Protein AF-A0A183A444-F1 (afdb_monomer)

pLDDT: mean 77.77, std 17.33, range [34.72, 95.5]

Secondary structure (DSSP, 8-state):
----PPP-TTSPPPTT-PEEEEESSPSSB-TTSTTT-BSS-HHHHHHHHHHHHHTTTTEEEEEE-SS-S-EEEEEE-TT--EEEEEE-----------

Solvent-accessible surface area (backbone atoms only — not comparable to full-atom values): 6272 Å² total; per-residue (Å²): 134,87,79,89,68,90,79,61,89,89,57,92,76,60,97,85,55,75,36,78,45,78,41,60,72,47,76,54,52,37,88,92,38,66,89,79,40,52,82,47,60,68,74,58,25,54,52,48,49,51,51,46,41,75,44,42,91,39,48,71,41,35,40,18,33,82,76,81,50,84,48,71,48,78,45,62,32,98,87,68,53,75,36,76,33,43,34,44,56,73,76,78,79,74,80,78,81,125

Radius of gyration: 15.22 Å; Cα contacts (8 Å, |Δi|>4): 131; chains: 1; bounding box: 24×42×45 Å

Sequence (98 aa):
MSTFRPLILEGKHRHEEAIILVSHFPPGASENMPHRFEFLREEINDRFVRLLQRNGDVLMISLFAHEHVDTFRVLQNDQGERYAIDGIFILYFTHHST

Foldseek 3Di:
DDDDDPDDLVDDDDLPAADEAEDAADAAAAPVCRPPDGPDDPVVSVVVLLSCLVCLSRHPEYEYEDNLDFDKDWRAHPVRDIHIYGHDNDDPPPPPPD

InterPro domains:
  IPR029052 Metallo-dependent phosphatase-like [SSF56300] (15-93)

Mean predicted aligned error: 8.64 Å

Nearest PDB structures (foldseek):
  5kas-assembly1_A  TM=9.189E-01  e=1.324E-05  Mus musculus
  5ebb-assembly1_A  TM=8.894E-01  e=2.517E-04  Homo sapiens
  8w6p-assembly1_B  TM=8.006E-01  e=1.062E-03  Mus musculus
  2xmo-assembly2_B  TM=6.113E-01  e=1.456E-02  Listeria monocytogenes
  2xmo-assembly1_A  TM=6.099E-01  e=1.037E-01  Listeria monocytogenes

Organism: NCBI:txid27848

Structure (mmCIF, N/CA/C/O backbone):
data_AF-A0A183A444-F1
#
_entry.id   AF-A0A183A444-F1
#
loop_
_atom_site.group_PDB
_atom_site.id
_atom_site.type_symbol
_atom_site.label_atom_id
_atom_site.label_alt_id
_atom_site.label_comp_id
_atom_site.label_asym_id
_atom_site.label_entity_id
_atom_site.label_seq_id
_atom_site.pdbx_PDB_ins_code
_atom_site.Cartn_x
_atom_site.Cartn_y
_atom_site.Cartn_z
_atom_site.occupancy
_atom_site.B_iso_or_equiv
_atom_site.auth_seq_id
_atom_site.auth_comp_id
_atom_site.auth_asym_id
_atom_site.auth_atom_id
_atom_site.pdbx_PDB_model_num
ATOM 1 N N . MET A 1 1 ? -10.637 24.841 16.073 1.00 34.72 1 MET A N 1
ATOM 2 C CA . MET A 1 1 ? -9.726 24.415 14.987 1.00 34.72 1 MET A CA 1
ATOM 3 C C . MET A 1 1 ? -9.172 23.058 15.373 1.00 34.72 1 MET A C 1
ATOM 5 O O . MET A 1 1 ? -8.542 22.972 16.417 1.00 34.72 1 MET A O 1
ATOM 9 N N . SER A 1 2 ? -9.495 22.003 14.620 1.00 41.59 2 SER A N 1
ATOM 10 C CA . SER A 1 2 ? -8.929 20.670 14.859 1.00 41.59 2 SER A CA 1
ATOM 11 C C . SER A 1 2 ? -7.504 20.653 14.314 1.00 41.59 2 SER A C 1
ATOM 13 O O . SER A 1 2 ? -7.290 20.953 13.141 1.00 41.59 2 SER A O 1
ATOM 15 N N . THR A 1 3 ? -6.527 20.396 15.176 1.00 42.28 3 THR A N 1
ATOM 16 C CA . THR A 1 3 ? -5.118 20.323 14.794 1.00 42.28 3 THR A CA 1
ATOM 17 C C . THR A 1 3 ? -4.886 19.004 14.066 1.00 42.28 3 THR A C 1
ATOM 19 O O . THR A 1 3 ? -5.040 17.943 14.666 1.00 42.28 3 THR A O 1
ATOM 22 N N . PHE A 1 4 ? -4.502 19.052 12.788 1.00 51.34 4 PHE A N 1
ATOM 23 C CA . PHE A 1 4 ? -4.072 17.859 12.060 1.00 51.34 4 PHE A CA 1
ATOM 24 C C . PHE A 1 4 ? -2.754 17.376 12.675 1.00 51.34 4 PHE A C 1
ATOM 26 O O . PHE A 1 4 ? -1.721 18.035 12.544 1.00 51.34 4 PHE A O 1
ATOM 33 N N . ARG A 1 5 ? -2.796 16.274 13.428 1.00 57.88 5 ARG A N 1
ATOM 34 C CA . ARG A 1 5 ? -1.601 15.658 14.012 1.00 57.88 5 ARG A CA 1
ATOM 35 C C . ARG A 1 5 ? -1.185 14.507 13.100 1.00 57.88 5 ARG A C 1
ATOM 37 O O . ARG A 1 5 ? -2.009 13.622 12.880 1.00 57.88 5 ARG A O 1
ATOM 44 N N . PRO A 1 6 ? 0.051 14.493 12.574 1.00 53.25 6 PRO A N 1
ATOM 45 C CA . PRO A 1 6 ? 0.543 13.326 11.860 1.00 53.25 6 PRO A CA 1
ATOM 46 C C . PRO A 1 6 ? 0.521 12.137 12.821 1.00 53.25 6 PRO A C 1
ATOM 48 O O . PRO A 1 6 ? 1.116 12.184 13.901 1.00 53.25 6 PRO A O 1
ATOM 51 N N . LEU A 1 7 ? -0.225 11.103 12.448 1.00 60.50 7 LEU A N 1
ATOM 52 C CA . LEU A 1 7 ? -0.374 9.900 13.244 1.00 60.50 7 LEU A CA 1
ATOM 53 C C . LEU A 1 7 ? 0.697 8.893 12.831 1.00 60.50 7 LEU A C 1
ATOM 55 O O . LEU A 1 7 ? 0.833 8.561 11.655 1.00 60.50 7 LEU A O 1
ATOM 59 N N . ILE A 1 8 ? 1.480 8.432 13.804 1.00 64.81 8 ILE A N 1
ATOM 60 C CA . ILE A 1 8 ? 2.518 7.425 13.590 1.00 64.81 8 ILE A CA 1
ATOM 61 C C . ILE A 1 8 ? 1.896 6.057 13.873 1.00 64.81 8 ILE A C 1
ATOM 63 O O . ILE A 1 8 ? 1.610 5.761 15.029 1.00 64.81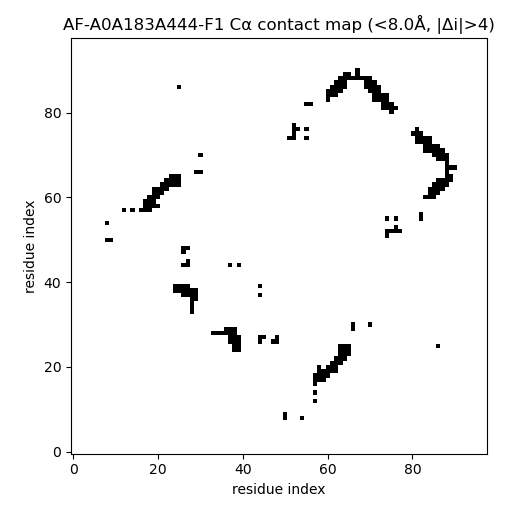 8 ILE A O 1
ATOM 67 N N . LEU A 1 9 ? 1.734 5.229 12.833 1.00 64.62 9 LEU A N 1
ATOM 68 C CA . LEU A 1 9 ? 1.175 3.862 12.909 1.00 64.62 9 LEU A CA 1
ATOM 69 C C . LEU A 1 9 ? 2.023 2.869 13.735 1.00 64.62 9 LEU A C 1
ATOM 71 O O . LEU A 1 9 ? 1.658 1.710 13.896 1.00 64.62 9 LEU A O 1
ATOM 75 N N . GLU A 1 10 ? 3.189 3.294 14.226 1.00 61.41 10 GLU A N 1
ATOM 76 C CA . GLU A 1 10 ? 4.014 2.530 15.176 1.00 61.41 10 GLU A CA 1
ATOM 77 C C . GLU A 1 10 ? 3.662 2.840 16.650 1.00 61.41 10 GLU A C 1
ATOM 79 O O . GLU A 1 10 ? 4.245 2.255 17.563 1.00 61.41 10 GLU A O 1
ATOM 84 N N . GLY A 1 11 ? 2.730 3.769 16.906 1.00 61.16 11 GLY A N 1
ATOM 85 C CA . GLY A 1 11 ? 2.265 4.146 18.243 1.00 61.16 11 GLY A CA 1
ATOM 86 C C . GLY A 1 11 ? 1.039 3.356 18.719 1.00 61.16 11 GLY A C 1
ATOM 87 O O . GLY A 1 11 ? 0.401 2.636 17.962 1.00 61.16 11 GLY A O 1
AT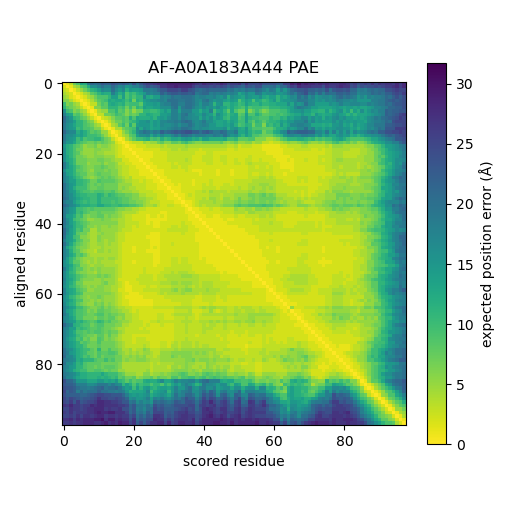OM 88 N N . LYS A 1 12 ? 0.674 3.501 20.001 1.00 56.16 12 LYS A N 1
ATOM 89 C CA . LYS A 1 12 ? -0.616 2.995 20.501 1.00 56.16 12 LYS A CA 1
ATOM 90 C C . LYS A 1 12 ? -1.737 3.939 20.073 1.00 56.16 12 LYS A C 1
ATOM 92 O O . LYS A 1 12 ? -1.729 5.103 20.475 1.00 56.16 12 LYS A O 1
ATOM 97 N N . HIS A 1 13 ? -2.708 3.417 19.336 1.00 67.12 13 HIS A N 1
ATOM 98 C CA . HIS A 1 13 ? -3.932 4.125 18.967 1.00 67.12 13 HIS A CA 1
ATOM 99 C C . HIS A 1 13 ? -5.044 3.817 19.971 1.00 67.12 13 HIS A C 1
ATOM 101 O O . HIS A 1 13 ? -5.093 2.731 20.555 1.00 67.12 13 HIS A O 1
ATOM 107 N N . ARG A 1 14 ? -5.925 4.788 20.222 1.00 62.88 14 ARG A N 1
ATOM 108 C CA . ARG A 1 14 ? -7.172 4.501 20.938 1.00 62.88 14 ARG A CA 1
ATOM 109 C C . ARG A 1 14 ? -8.118 3.823 19.952 1.00 62.88 14 ARG A C 1
ATOM 111 O O . ARG A 1 14 ? -8.231 4.281 18.825 1.00 62.88 14 ARG A O 1
ATOM 118 N N . HIS A 1 15 ? -8.841 2.799 20.402 1.00 59.22 15 HIS A N 1
ATOM 119 C CA . HIS A 1 15 ? -9.831 2.064 19.595 1.00 59.22 15 HIS A CA 1
ATOM 120 C C . HIS A 1 15 ? -10.932 2.943 18.961 1.00 59.22 15 HIS A C 1
ATOM 122 O O . HIS A 1 15 ? -11.703 2.459 18.143 1.00 59.22 15 HIS A O 1
ATOM 128 N N . GLU A 1 16 ? -11.028 4.217 19.343 1.00 65.31 16 GLU A N 1
ATOM 129 C CA . GLU A 1 16 ? -12.019 5.179 18.854 1.00 65.31 16 GLU A CA 1
ATOM 130 C C . GLU A 1 16 ? -11.502 6.044 17.685 1.00 65.31 16 GLU A C 1
ATOM 132 O O . GLU A 1 16 ? -12.252 6.854 17.142 1.00 65.31 16 GLU A O 1
ATOM 137 N N . GLU A 1 17 ? -10.229 5.917 17.296 1.00 73.62 17 GLU A N 1
ATOM 138 C CA . GLU A 1 17 ? -9.624 6.732 16.238 1.00 73.62 17 GLU A CA 1
ATOM 139 C C . GLU A 1 17 ? -9.696 6.021 14.881 1.00 73.62 17 GLU A C 1
ATOM 141 O O . GLU A 1 17 ? -8.996 5.045 14.631 1.00 73.62 17 GLU A O 1
ATOM 146 N N . ALA A 1 18 ? -10.530 6.549 13.984 1.00 79.38 18 ALA A N 1
ATOM 147 C CA . ALA A 1 18 ? -10.594 6.135 12.588 1.00 79.38 18 ALA A CA 1
ATOM 148 C C . ALA A 1 18 ? -9.528 6.884 11.768 1.00 79.38 18 ALA A C 1
ATOM 150 O O . ALA A 1 18 ? -9.513 8.118 11.733 1.00 79.38 18 ALA A O 1
ATOM 151 N N . ILE A 1 19 ? -8.632 6.149 11.107 1.00 85.31 19 ILE A N 1
ATOM 152 C CA . ILE A 1 19 ? -7.488 6.719 10.384 1.00 85.31 19 ILE A CA 1
ATOM 153 C C . ILE A 1 19 ? -7.780 6.783 8.883 1.00 85.31 19 ILE A C 1
ATOM 155 O O . ILE A 1 19 ? -8.177 5.791 8.272 1.00 85.31 19 ILE A O 1
ATOM 159 N N . ILE A 1 20 ? -7.517 7.947 8.282 1.00 85.81 20 ILE A N 1
ATOM 160 C CA . ILE A 1 20 ? -7.422 8.121 6.828 1.00 85.81 20 ILE A CA 1
ATOM 161 C C . ILE A 1 20 ? -5.942 8.175 6.463 1.00 85.81 20 ILE A C 1
ATOM 163 O O . ILE A 1 20 ? -5.234 9.096 6.878 1.00 85.81 20 ILE A O 1
ATOM 167 N N . LEU A 1 21 ? -5.478 7.213 5.672 1.00 86.62 21 LEU A N 1
ATOM 168 C CA . LEU A 1 21 ? -4.121 7.206 5.138 1.00 86.62 21 LEU A CA 1
ATOM 169 C C . LEU A 1 21 ? -4.123 7.740 3.705 1.00 86.62 21 LEU A C 1
ATOM 171 O O . LEU A 1 21 ? -4.892 7.274 2.875 1.00 86.62 21 LEU A O 1
ATOM 175 N N . VAL A 1 22 ? -3.237 8.688 3.396 1.00 87.38 22 VAL A N 1
ATOM 176 C CA . VAL A 1 22 ? -3.069 9.223 2.037 1.00 87.38 22 VAL A CA 1
ATOM 177 C C . VAL A 1 22 ? -1.594 9.177 1.658 1.00 87.38 22 VAL A C 1
ATOM 179 O O . VAL A 1 22 ? -0.747 9.676 2.399 1.00 87.38 22 VAL A O 1
ATOM 182 N N . SER A 1 23 ? -1.280 8.595 0.502 1.00 87.19 23 SER A N 1
ATOM 183 C CA . SER A 1 23 ? 0.071 8.568 -0.069 1.00 87.19 23 SER A CA 1
ATOM 184 C C . SER A 1 23 ? 0.000 8.675 -1.588 1.00 87.19 23 SER A C 1
ATOM 186 O O . SER A 1 23 ? -0.931 8.179 -2.212 1.00 87.19 23 SER A O 1
ATOM 188 N N . HIS A 1 24 ? 0.998 9.304 -2.212 1.00 89.00 24 HIS A N 1
ATOM 189 C CA . HIS A 1 24 ? 1.064 9.333 -3.672 1.00 89.00 24 HIS A CA 1
ATOM 190 C C . HIS A 1 24 ? 1.361 7.941 -4.245 1.00 89.00 24 HIS A C 1
ATOM 192 O O . HIS A 1 24 ? 0.658 7.495 -5.144 1.00 89.00 24 HIS A O 1
ATOM 198 N N . PHE A 1 25 ? 2.363 7.247 -3.700 1.00 89.69 25 PHE A N 1
ATOM 199 C CA . PHE A 1 25 ? 2.775 5.924 -4.171 1.00 89.69 25 PHE A CA 1
ATOM 200 C C . PHE A 1 25 ? 2.041 4.808 -3.409 1.00 89.69 25 PHE A C 1
ATOM 202 O O . PHE A 1 25 ? 2.049 4.839 -2.168 1.00 89.69 25 PHE A O 1
ATOM 209 N N . PRO A 1 26 ? 1.437 3.831 -4.114 1.00 90.44 26 PRO A N 1
ATOM 210 C CA . PRO A 1 26 ? 0.836 2.658 -3.493 1.00 90.44 26 PRO A CA 1
ATOM 211 C C . PRO A 1 26 ? 1.903 1.636 -3.069 1.00 90.44 26 PRO A C 1
ATOM 213 O O . PRO A 1 26 ? 2.916 1.488 -3.759 1.00 90.44 26 PRO A O 1
ATOM 216 N N . PRO A 1 27 ? 1.682 0.901 -1.964 1.00 91.88 27 PRO A N 1
ATOM 217 C CA . PRO A 1 27 ? 2.463 -0.285 -1.631 1.00 91.88 27 PRO A CA 1
ATOM 218 C C . PRO A 1 27 ? 1.992 -1.503 -2.434 1.00 91.88 27 PRO A C 1
ATOM 220 O O . PRO A 1 27 ? 0.811 -1.633 -2.747 1.00 91.88 27 PRO A O 1
ATOM 223 N N . GLY A 1 28 ? 2.897 -2.442 -2.684 1.00 90.62 28 GLY A N 1
ATOM 224 C CA . GLY A 1 28 ? 2.717 -3.655 -3.474 1.00 90.62 28 GLY A CA 1
ATOM 225 C C . GLY A 1 28 ? 3.066 -3.461 -4.951 1.00 90.62 28 GLY A C 1
ATOM 226 O O . GLY A 1 28 ? 3.547 -2.409 -5.378 1.00 90.62 28 GLY A O 1
ATOM 227 N N . ALA A 1 29 ? 2.779 -4.487 -5.747 1.00 90.44 29 ALA A N 1
ATOM 228 C CA . ALA A 1 29 ? 3.020 -4.462 -7.185 1.00 90.44 29 ALA A CA 1
ATOM 229 C C . ALA A 1 29 ? 2.019 -3.566 -7.926 1.00 90.44 29 ALA A C 1
ATOM 231 O O . ALA A 1 29 ? 0.900 -3.389 -7.454 1.00 90.44 29 ALA A O 1
ATOM 232 N N . SER A 1 30 ? 2.402 -3.001 -9.071 1.00 89.50 30 SER A N 1
ATOM 233 C CA . SER A 1 30 ? 1.483 -2.244 -9.935 1.00 89.50 30 SER A CA 1
ATOM 234 C C . SER A 1 30 ? 0.434 -3.159 -10.563 1.00 89.50 30 SER A C 1
ATOM 236 O O . SER A 1 30 ? 0.776 -4.243 -11.031 1.00 89.50 30 SER A O 1
ATOM 238 N N . GLU A 1 31 ? -0.809 -2.687 -10.675 1.00 87.44 31 GLU A N 1
ATOM 239 C CA . GLU A 1 31 ? -1.899 -3.401 -11.362 1.00 87.44 31 GLU A CA 1
ATOM 240 C C . GLU A 1 31 ? -1.561 -3.676 -12.835 1.00 87.44 31 GLU A C 1
ATOM 242 O O . GLU A 1 31 ? -1.891 -4.720 -13.392 1.00 87.44 31 GLU A O 1
ATOM 247 N N . ASN A 1 32 ? -0.813 -2.769 -13.468 1.00 87.81 32 ASN A N 1
ATOM 248 C CA . ASN A 1 32 ? -0.384 -2.923 -14.856 1.00 87.81 32 ASN A CA 1
ATOM 249 C C . ASN A 1 32 ? 0.713 -3.993 -15.028 1.00 87.81 32 ASN A C 1
ATOM 251 O O . ASN A 1 32 ? 0.920 -4.497 -16.134 1.00 87.81 32 ASN A O 1
ATOM 255 N N . MET A 1 33 ? 1.459 -4.318 -13.961 1.00 90.62 33 MET A N 1
ATOM 256 C CA . MET A 1 33 ? 2.589 -5.260 -13.977 1.00 90.62 33 MET A CA 1
ATOM 257 C C . MET A 1 33 ? 2.738 -6.021 -12.637 1.00 90.62 33 MET A C 1
ATOM 259 O O . MET A 1 33 ? 3.798 -5.953 -12.000 1.00 90.62 33 MET A O 1
ATOM 263 N N . PRO A 1 34 ? 1.735 -6.821 -12.227 1.00 86.00 34 PRO A N 1
ATOM 264 C CA . PRO A 1 34 ? 1.590 -7.321 -10.851 1.00 86.00 34 PRO A CA 1
ATOM 2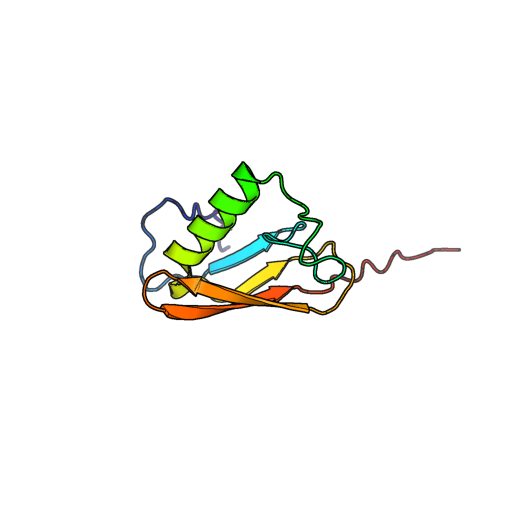65 C C . PRO A 1 34 ? 2.668 -8.321 -10.408 1.00 86.00 34 PRO A C 1
ATOM 267 O O . PRO A 1 34 ? 2.786 -8.635 -9.229 1.00 86.00 34 PRO A O 1
ATOM 270 N N . HIS A 1 35 ? 3.468 -8.838 -11.342 1.00 89.75 35 HIS A N 1
ATOM 271 C CA . HIS A 1 35 ? 4.518 -9.828 -11.069 1.00 89.75 35 HIS A CA 1
ATOM 272 C C . HIS A 1 35 ? 5.930 -9.320 -11.363 1.00 89.75 35 HIS A C 1
ATOM 274 O O . HIS A 1 35 ? 6.876 -10.105 -11.351 1.00 89.75 35 HIS A O 1
ATOM 280 N N . ARG A 1 36 ? 6.078 -8.046 -11.741 1.00 89.12 36 ARG A N 1
ATOM 281 C CA . ARG A 1 36 ? 7.353 -7.525 -12.258 1.00 89.12 36 ARG A CA 1
ATOM 282 C C . ARG A 1 36 ? 7.757 -6.179 -11.691 1.00 89.12 36 ARG A C 1
ATOM 284 O O . ARG A 1 36 ? 8.929 -5.836 -11.805 1.00 89.12 36 AR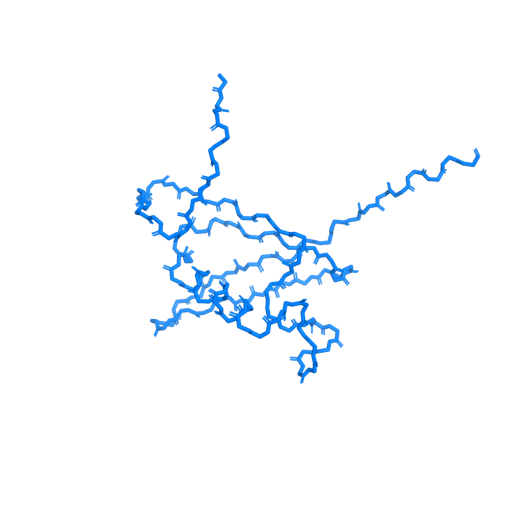G A O 1
ATOM 291 N N . PHE A 1 37 ? 6.813 -5.407 -11.163 1.00 89.94 37 PHE A N 1
ATOM 292 C CA . PHE A 1 37 ? 7.090 -4.025 -10.819 1.00 89.94 37 PHE A CA 1
ATOM 293 C C . PHE A 1 37 ? 6.374 -3.586 -9.550 1.00 89.94 37 PHE A C 1
ATOM 295 O O . PHE A 1 37 ? 5.155 -3.703 -9.444 1.00 89.94 37 PHE A O 1
ATOM 302 N N . GLU A 1 38 ? 7.150 -3.012 -8.639 1.00 92.94 38 GLU A N 1
ATOM 303 C CA . GLU A 1 38 ? 6.692 -2.305 -7.448 1.00 92.94 38 GLU A CA 1
ATOM 304 C C . GLU A 1 38 ? 7.204 -0.863 -7.516 1.00 92.94 38 GLU A C 1
ATOM 306 O O . GLU A 1 38 ? 8.306 -0.607 -8.008 1.00 92.94 38 GLU A O 1
ATOM 311 N N . PHE A 1 39 ? 6.415 0.093 -7.023 1.00 90.81 39 PHE A N 1
ATOM 312 C CA . PHE A 1 39 ? 6.823 1.505 -7.009 1.00 90.81 39 PHE A CA 1
ATOM 313 C C . PHE A 1 39 ? 7.829 1.819 -5.904 1.00 90.81 39 PHE A C 1
ATOM 315 O O . PHE A 1 39 ? 8.627 2.752 -6.012 1.00 90.81 39 PHE A O 1
ATOM 322 N N . LEU A 1 40 ? 7.763 1.056 -4.816 1.00 92.56 40 LEU A N 1
ATOM 323 C CA . LEU A 1 40 ? 8.636 1.189 -3.664 1.00 92.56 40 LEU A CA 1
ATOM 324 C C . LEU A 1 40 ? 9.773 0.173 -3.770 1.00 92.56 40 LEU A C 1
ATOM 326 O O . LEU A 1 40 ? 9.622 -0.893 -4.356 1.00 92.56 40 LEU A O 1
ATOM 330 N N . ARG A 1 41 ? 10.921 0.502 -3.171 1.00 94.44 41 ARG A N 1
ATOM 331 C CA . ARG A 1 41 ? 11.990 -0.487 -2.964 1.00 94.44 41 ARG A CA 1
ATOM 332 C C . ARG A 1 41 ? 11.457 -1.610 -2.082 1.00 94.44 41 ARG A C 1
ATOM 334 O O . ARG A 1 41 ? 10.733 -1.310 -1.132 1.00 94.44 41 ARG A O 1
ATOM 341 N N . GLU A 1 42 ? 11.870 -2.841 -2.357 1.00 93.56 42 GLU A N 1
ATOM 342 C CA . GLU A 1 42 ? 11.380 -4.060 -1.702 1.00 93.56 42 GLU A CA 1
ATOM 343 C C . GLU A 1 42 ? 11.335 -3.926 -0.171 1.00 93.56 42 GLU A C 1
ATOM 345 O O . GLU A 1 42 ? 10.294 -4.133 0.444 1.00 93.56 42 GLU A O 1
ATOM 350 N N . GLU A 1 43 ? 12.404 -3.437 0.466 1.00 95.50 43 GLU A N 1
ATOM 351 C CA . GLU A 1 43 ? 12.468 -3.347 1.930 1.00 95.50 43 GLU A CA 1
ATOM 352 C C . GLU A 1 43 ? 11.474 -2.329 2.514 1.00 95.50 43 GLU A C 1
ATOM 354 O O . GLU A 1 43 ? 10.947 -2.506 3.619 1.00 95.50 43 GLU A O 1
ATOM 359 N N . ILE A 1 44 ? 11.220 -1.243 1.777 1.00 94.31 44 ILE A N 1
ATOM 360 C CA . ILE A 1 44 ? 10.253 -0.205 2.152 1.00 94.31 44 ILE A CA 1
ATOM 361 C C . ILE A 1 44 ? 8.840 -0.723 1.913 1.00 94.31 44 ILE A C 1
ATOM 363 O O . ILE A 1 44 ? 7.978 -0.549 2.774 1.00 94.31 44 ILE A O 1
ATOM 367 N N . ASN A 1 45 ? 8.624 -1.362 0.765 1.00 94.19 45 ASN A N 1
ATOM 368 C CA . ASN A 1 45 ? 7.356 -1.937 0.358 1.00 94.19 45 ASN A CA 1
ATOM 369 C C . ASN A 1 45 ? 6.860 -2.941 1.399 1.00 94.19 45 ASN 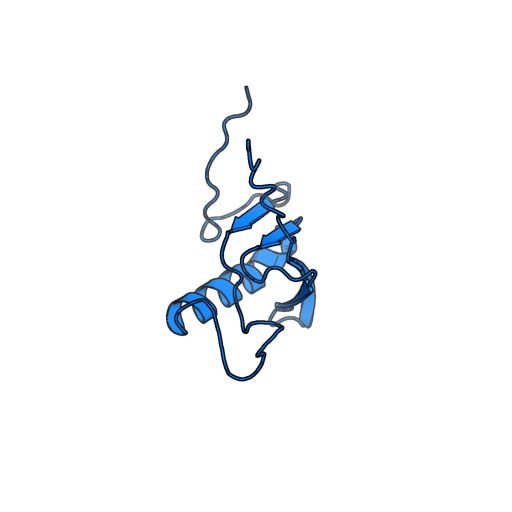A C 1
ATOM 371 O O . ASN A 1 45 ? 5.797 -2.769 1.993 1.00 94.19 45 ASN A O 1
ATOM 375 N N . ASP A 1 46 ? 7.713 -3.904 1.721 1.00 94.06 46 ASP A N 1
ATOM 376 C CA . ASP A 1 46 ? 7.474 -4.937 2.712 1.00 94.06 46 ASP A CA 1
ATOM 377 C C . ASP A 1 46 ? 7.177 -4.369 4.098 1.00 94.06 46 ASP A C 1
ATOM 379 O O . ASP A 1 46 ? 6.253 -4.803 4.793 1.00 94.06 46 ASP A O 1
ATOM 383 N N . ARG A 1 47 ? 7.974 -3.390 4.544 1.00 94.06 47 ARG A N 1
ATOM 384 C CA . ARG A 1 47 ? 7.737 -2.741 5.836 1.00 94.06 47 ARG A CA 1
ATOM 385 C C . ARG A 1 47 ? 6.400 -2.011 5.836 1.00 94.06 47 ARG A C 1
ATOM 387 O O . ARG A 1 47 ? 5.695 -2.071 6.842 1.00 94.06 47 ARG A O 1
ATOM 394 N N . PHE A 1 48 ? 6.052 -1.343 4.742 1.00 92.31 48 PHE A N 1
ATOM 395 C CA . PHE A 1 48 ? 4.809 -0.596 4.644 1.00 92.31 48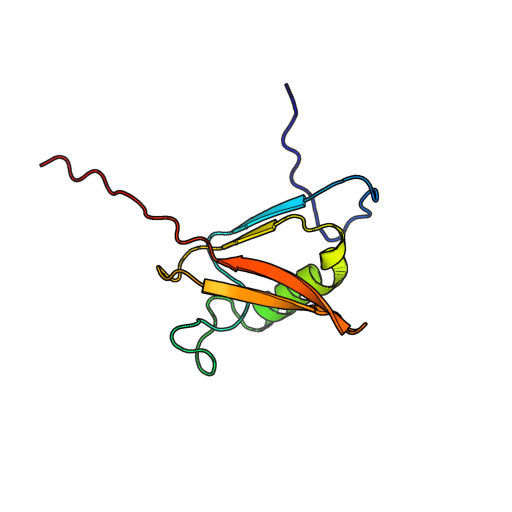 PHE A CA 1
ATOM 396 C C . PHE A 1 48 ? 3.599 -1.533 4.639 1.00 92.31 48 PHE A C 1
ATOM 398 O O . PHE A 1 48 ? 2.696 -1.345 5.450 1.00 92.31 48 PHE A O 1
ATOM 405 N N . VAL A 1 49 ? 3.619 -2.603 3.839 1.00 92.06 49 VAL A N 1
ATOM 406 C CA . VAL A 1 49 ? 2.565 -3.631 3.837 1.00 92.06 49 VAL A CA 1
ATOM 407 C C . VAL A 1 49 ? 2.381 -4.227 5.233 1.00 92.06 49 VAL A C 1
ATOM 409 O O . VAL A 1 49 ? 1.255 -4.282 5.722 1.00 92.06 49 VAL A O 1
ATOM 412 N N . ARG A 1 50 ? 3.469 -4.572 5.937 1.00 92.31 50 ARG A N 1
ATOM 413 C CA . ARG A 1 50 ? 3.391 -5.082 7.319 1.00 92.31 50 ARG A CA 1
ATOM 414 C C . ARG A 1 50 ? 2.779 -4.079 8.297 1.00 92.31 50 ARG A C 1
ATOM 416 O O . ARG A 1 50 ? 2.053 -4.482 9.203 1.00 92.31 50 ARG A O 1
ATOM 423 N N . LEU A 1 51 ? 3.073 -2.787 8.150 1.00 90.56 51 LEU A N 1
ATOM 424 C CA . LEU A 1 51 ? 2.460 -1.743 8.978 1.00 90.56 51 LEU A CA 1
ATOM 425 C C . LEU A 1 51 ? 0.960 -1.630 8.717 1.00 90.56 51 LEU A C 1
ATOM 427 O O . LEU A 1 51 ? 0.200 -1.504 9.673 1.00 90.56 51 LEU A O 1
ATOM 431 N N . LEU A 1 52 ? 0.540 -1.713 7.454 1.00 90.12 52 LEU A N 1
ATOM 432 C CA . LEU A 1 52 ? -0.875 -1.719 7.099 1.00 90.12 52 LEU A CA 1
ATOM 433 C C . LEU A 1 52 ? -1.567 -2.953 7.676 1.00 90.12 52 LEU A C 1
ATOM 435 O O . LEU A 1 52 ? -2.574 -2.809 8.355 1.00 90.12 52 LEU A O 1
ATOM 439 N N . GLN A 1 53 ? -1.008 -4.153 7.478 1.00 90.62 53 GLN A N 1
ATOM 440 C CA . GLN A 1 53 ? -1.582 -5.416 7.973 1.00 90.62 53 GLN A CA 1
ATOM 441 C C . GLN A 1 53 ? -1.795 -5.411 9.488 1.00 90.62 53 GLN A C 1
ATOM 443 O O . GLN A 1 53 ? -2.805 -5.917 9.967 1.00 90.62 53 GLN A O 1
ATOM 448 N N . ARG A 1 54 ? -0.855 -4.829 10.241 1.00 88.75 54 ARG A N 1
ATOM 449 C CA . ARG A 1 54 ? -0.913 -4.751 11.708 1.00 88.75 54 ARG A CA 1
ATOM 450 C C . ARG A 1 54 ? -1.915 -3.737 12.248 1.00 88.75 54 ARG A C 1
ATOM 452 O O . ARG A 1 54 ? -2.291 -3.868 13.403 1.00 88.75 54 ARG A O 1
ATOM 459 N N . ASN A 1 55 ? -2.278 -2.738 11.450 1.00 87.06 55 ASN A N 1
ATOM 460 C CA . ASN A 1 55 ? -3.147 -1.633 11.858 1.00 87.06 55 ASN A CA 1
ATOM 461 C C . ASN A 1 55 ? -4.430 -1.570 11.011 1.00 87.06 55 ASN A C 1
ATOM 463 O O . ASN A 1 55 ? -5.083 -0.531 10.960 1.00 87.06 55 ASN A O 1
ATOM 467 N N . GLY A 1 56 ? -4.773 -2.643 10.289 1.00 87.25 56 GLY A N 1
ATOM 468 C CA . GLY A 1 56 ? -5.929 -2.668 9.387 1.00 87.25 56 GLY A CA 1
ATOM 469 C C . GLY A 1 56 ? -7.251 -2.374 10.099 1.00 87.25 56 GLY A C 1
ATOM 470 O O . GLY A 1 56 ? -8.135 -1.759 9.514 1.00 87.25 56 GLY A O 1
ATOM 471 N N . ASP A 1 57 ? -7.342 -2.726 11.379 1.00 85.88 57 ASP A N 1
ATOM 472 C CA . ASP A 1 57 ? -8.494 -2.524 12.258 1.00 85.88 57 ASP A CA 1
ATOM 473 C C . ASP A 1 57 ? -8.819 -1.046 12.535 1.00 85.88 57 ASP A C 1
ATOM 475 O O . ASP A 1 57 ? -9.978 -0.708 12.774 1.00 85.88 57 ASP A O 1
ATOM 479 N N . VAL A 1 58 ? -7.819 -0.160 12.471 1.00 85.44 58 VAL A N 1
ATOM 480 C CA . VAL A 1 58 ? -7.978 1.292 12.686 1.00 85.44 58 VAL A CA 1
ATOM 481 C C . VAL A 1 58 ? -7.972 2.105 11.386 1.00 85.44 58 VAL A C 1
ATOM 483 O O . VAL A 1 58 ? -8.269 3.304 11.397 1.00 85.44 58 VAL A O 1
ATOM 486 N N . LEU A 1 59 ? -7.647 1.484 10.247 1.00 84.56 59 LEU A N 1
ATOM 487 C CA . LEU A 1 59 ? -7.666 2.134 8.936 1.00 84.56 59 LEU A CA 1
ATOM 488 C C . LEU A 1 59 ? -9.098 2.173 8.394 1.00 84.56 59 LEU A C 1
ATOM 490 O O . LEU A 1 59 ? -9.621 1.182 7.898 1.00 84.56 59 LEU A O 1
ATOM 494 N N . MET A 1 60 ? -9.717 3.352 8.437 1.00 84.56 60 MET A N 1
ATOM 495 C CA . MET A 1 60 ? -11.039 3.560 7.842 1.00 84.56 60 MET A CA 1
ATOM 496 C C . MET A 1 60 ? -10.975 3.501 6.318 1.00 84.56 60 MET A C 1
ATOM 498 O O . MET A 1 60 ? -11.839 2.913 5.678 1.00 84.56 60 MET A O 1
ATOM 502 N N . ILE A 1 61 ? -9.964 4.157 5.747 1.00 82.75 61 ILE A N 1
ATOM 503 C CA . ILE A 1 61 ? -9.689 4.155 4.314 1.00 82.75 61 ILE A CA 1
ATOM 504 C C . ILE A 1 61 ? -8.216 4.498 4.083 1.00 82.75 61 ILE A C 1
ATOM 506 O O . ILE A 1 61 ? -7.625 5.318 4.794 1.00 82.75 61 ILE A O 1
ATOM 510 N N . SER A 1 62 ? -7.618 3.872 3.076 1.00 87.25 62 SER A N 1
ATOM 511 C CA . SER A 1 62 ? -6.302 4.250 2.564 1.00 87.25 62 SER A CA 1
ATOM 512 C C . SER A 1 62 ? -6.447 4.650 1.110 1.00 87.25 62 SER A C 1
ATOM 514 O O . SER A 1 62 ? -7.124 3.943 0.379 1.00 87.25 62 SER A O 1
ATOM 516 N N . LEU A 1 63 ? -5.842 5.773 0.731 1.00 87.94 63 LEU A N 1
ATOM 517 C CA . LEU A 1 63 ? -5.964 6.397 -0.578 1.00 87.94 63 LEU A CA 1
ATOM 518 C C . LEU A 1 63 ? -4.587 6.512 -1.223 1.00 87.94 63 LEU A C 1
ATOM 520 O O . LEU A 1 63 ? -3.722 7.249 -0.734 1.00 87.94 63 LEU A O 1
ATOM 524 N N . PHE A 1 64 ? -4.406 5.799 -2.330 1.00 88.06 64 PHE A N 1
ATOM 525 C CA . PHE A 1 64 ? -3.165 5.801 -3.103 1.00 88.06 64 PHE A CA 1
ATOM 526 C C . PHE A 1 64 ? -3.390 6.268 -4.535 1.00 88.06 64 PHE A C 1
ATOM 528 O O . PHE A 1 64 ? -4.469 6.056 -5.072 1.00 88.06 64 PHE A O 1
ATOM 535 N N . ALA A 1 65 ? -2.381 6.884 -5.152 1.00 84.25 65 ALA A N 1
ATOM 536 C CA . ALA A 1 65 ? -2.468 7.410 -6.512 1.00 84.25 65 ALA A CA 1
ATOM 537 C C . ALA A 1 65 ? 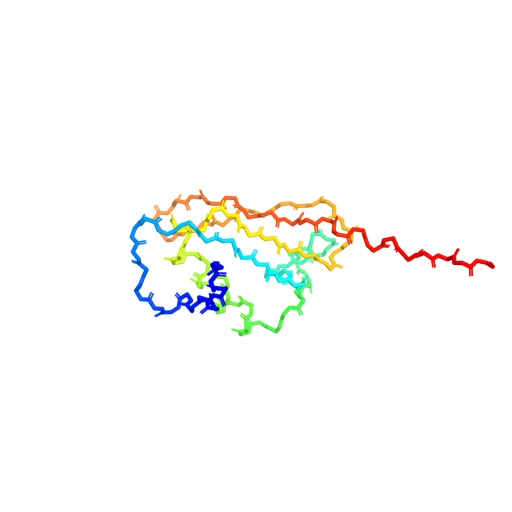-1.385 6.787 -7.415 1.00 84.25 65 ALA A C 1
ATOM 539 O O . ALA A 1 65 ? -1.085 5.600 -7.322 1.00 84.25 65 ALA A O 1
ATOM 540 N N . HIS A 1 66 ? -0.809 7.603 -8.300 1.00 88.12 66 HIS A N 1
ATOM 541 C CA . HIS A 1 66 ? 0.340 7.305 -9.157 1.00 88.12 66 HIS A CA 1
ATOM 542 C C . HIS A 1 66 ? 0.100 6.331 -10.324 1.00 88.12 66 HIS A C 1
ATOM 544 O O . HIS A 1 66 ? 0.629 6.568 -11.404 1.00 88.12 66 HIS A O 1
ATOM 550 N N . GLU A 1 67 ? -0.743 5.307 -10.185 1.00 84.31 67 GLU A N 1
ATOM 551 C CA . GLU A 1 67 ? -0.958 4.326 -11.271 1.00 84.31 67 GLU A CA 1
ATOM 552 C C . GLU A 1 67 ? -1.772 4.859 -12.446 1.00 84.31 67 GLU A C 1
ATOM 554 O O . GLU A 1 67 ? -1.747 4.282 -13.528 1.00 84.31 67 GLU A O 1
ATOM 559 N N . HIS A 1 68 ? -2.487 5.962 -12.236 1.00 87.56 68 HIS A N 1
ATO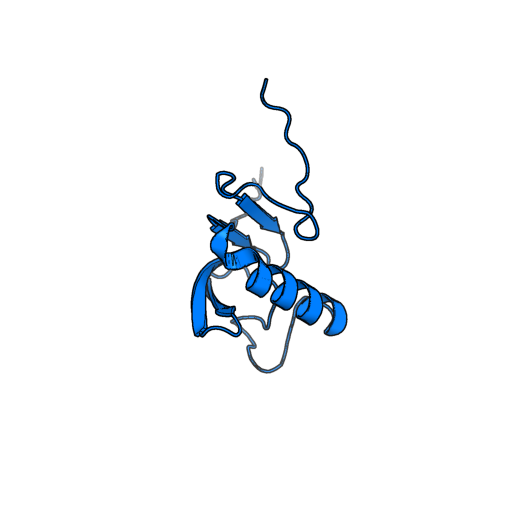M 560 C CA . HIS A 1 68 ? -3.383 6.562 -13.219 1.00 87.56 68 HIS A CA 1
ATOM 561 C C . HIS A 1 68 ? -4.475 5.591 -13.730 1.00 87.56 68 HIS A C 1
ATOM 563 O O . HIS A 1 68 ? -4.975 5.726 -14.845 1.00 87.56 68 HIS A O 1
ATOM 569 N N . VAL A 1 69 ? -4.843 4.621 -12.890 1.00 83.69 69 VAL A N 1
ATOM 570 C CA . VAL A 1 69 ? -5.858 3.591 -13.129 1.00 83.69 69 VAL A CA 1
ATOM 571 C C . VAL A 1 69 ? -6.744 3.508 -11.886 1.00 83.69 69 VAL A C 1
ATOM 573 O O . VAL A 1 69 ? -6.259 3.711 -10.772 1.00 83.69 69 VAL A O 1
ATOM 576 N N . ASP A 1 70 ? -8.033 3.238 -12.084 1.00 87.00 70 ASP A N 1
ATOM 577 C CA . ASP A 1 70 ? -8.975 2.937 -11.002 1.00 87.00 70 ASP A CA 1
ATOM 578 C C . ASP A 1 70 ? -8.774 1.482 -10.552 1.00 87.00 70 ASP A C 1
ATOM 580 O O . ASP A 1 70 ? -9.000 0.548 -11.325 1.00 87.00 70 ASP A O 1
ATOM 584 N N . THR A 1 71 ? -8.255 1.294 -9.339 1.00 85.62 71 THR A N 1
ATOM 585 C CA . THR A 1 71 ? -7.924 -0.021 -8.780 1.00 85.62 71 THR A CA 1
ATOM 586 C C . THR A 1 71 ? -8.117 -0.020 -7.268 1.00 85.62 71 THR A C 1
ATOM 588 O O . THR A 1 71 ? -7.997 1.006 -6.606 1.00 85.62 71 THR A O 1
ATOM 591 N N . PHE A 1 72 ? -8.371 -1.189 -6.692 1.00 88.69 72 PHE A N 1
ATOM 592 C CA . PHE A 1 72 ? -8.421 -1.383 -5.248 1.00 88.69 72 PHE A CA 1
ATOM 593 C C . PHE A 1 72 ? -7.566 -2.586 -4.871 1.00 88.69 72 PHE A C 1
ATOM 595 O O . PHE A 1 72 ? -7.353 -3.501 -5.666 1.00 88.69 72 PHE A O 1
ATOM 602 N N . ARG A 1 73 ? -7.075 -2.603 -3.633 1.00 87.69 73 ARG A N 1
ATOM 603 C CA . ARG A 1 73 ? -6.283 -3.716 -3.108 1.00 87.69 73 ARG A CA 1
ATOM 604 C C . ARG A 1 73 ? -6.959 -4.269 -1.864 1.00 87.69 73 ARG A C 1
ATOM 606 O O . ARG A 1 73 ? -7.614 -3.551 -1.111 1.00 87.69 73 ARG A O 1
ATOM 613 N N . VAL A 1 74 ? -6.785 -5.564 -1.635 1.00 89.38 74 VAL A N 1
ATOM 614 C CA . VAL A 1 74 ? -7.230 -6.216 -0.402 1.00 89.38 74 VAL A CA 1
ATOM 615 C C . VAL A 1 74 ? -6.005 -6.541 0.427 1.00 89.38 74 VAL A C 1
ATOM 617 O O . VAL A 1 74 ? -5.118 -7.280 0.006 1.00 89.38 74 VAL A O 1
ATOM 620 N N . LEU A 1 75 ? -5.976 -5.981 1.623 1.00 89.88 75 LEU A N 1
ATOM 621 C CA . LEU A 1 75 ? -4.992 -6.270 2.639 1.00 89.88 75 LEU A CA 1
ATOM 622 C C . LEU A 1 75 ? -5.505 -7.434 3.486 1.00 89.88 75 LEU A C 1
ATOM 624 O O . LEU A 1 75 ? -6.631 -7.393 3.970 1.00 89.88 75 LEU A O 1
ATOM 628 N N . GLN A 1 76 ? -4.687 -8.461 3.685 1.00 90.75 76 GLN A N 1
ATOM 629 C CA . GLN A 1 76 ? -5.008 -9.564 4.588 1.00 90.75 76 GLN A CA 1
ATOM 630 C C . GLN A 1 76 ? -3.953 -9.637 5.688 1.00 90.75 76 GLN A C 1
ATOM 632 O O . GLN A 1 76 ? -2.763 -9.604 5.378 1.00 90.75 76 GLN A O 1
ATOM 637 N N . ASN A 1 77 ? -4.372 -9.721 6.950 1.00 88.19 77 ASN A N 1
ATOM 638 C CA . ASN A 1 77 ? -3.452 -9.905 8.072 1.00 88.19 77 ASN A CA 1
ATOM 639 C C . ASN A 1 77 ? -3.197 -11.396 8.372 1.00 88.19 77 ASN A C 1
ATOM 641 O O . ASN A 1 77 ? -3.814 -12.288 7.783 1.00 88.19 77 ASN A O 1
ATOM 645 N N . ASP A 1 78 ? -2.298 -11.664 9.320 1.00 87.25 78 ASP A N 1
ATOM 646 C CA . ASP A 1 78 ? -1.893 -13.026 9.701 1.00 87.25 78 ASP A CA 1
ATOM 647 C C . ASP A 1 78 ? -3.031 -13.846 10.339 1.00 87.25 78 ASP A C 1
ATOM 649 O O . ASP A 1 78 ? -2.977 -15.074 10.372 1.00 87.25 78 ASP A O 1
ATOM 653 N N . GLN A 1 79 ? -4.079 -13.179 10.831 1.00 89.62 79 GLN A N 1
ATOM 654 C CA . GLN A 1 79 ? -5.278 -13.803 11.400 1.00 89.62 79 GLN A CA 1
ATOM 655 C C . GLN A 1 79 ? -6.327 -14.135 10.326 1.00 89.62 79 GLN A C 1
ATOM 657 O O . GLN A 1 79 ? -7.343 -14.762 10.622 1.00 89.62 79 GLN A O 1
ATOM 662 N N . GLY A 1 80 ? -6.078 -13.751 9.070 1.00 89.75 80 GLY A N 1
ATOM 663 C CA . GLY A 1 80 ? -6.986 -13.962 7.947 1.00 89.75 80 GLY A CA 1
ATOM 664 C C . GLY A 1 80 ? -8.060 -12.885 7.789 1.00 89.75 80 GLY A C 1
ATOM 665 O O . GLY A 1 80 ? -8.907 -13.008 6.904 1.00 89.75 80 GLY A O 1
ATOM 666 N N . GLU A 1 81 ? -8.023 -11.827 8.597 1.00 89.31 81 GLU A N 1
ATOM 667 C CA . GLU A 1 81 ? -8.916 -10.679 8.462 1.00 89.31 81 GLU A CA 1
ATOM 668 C C . GLU A 1 81 ? -8.540 -9.874 7.218 1.00 89.31 81 GLU A C 1
ATOM 670 O O . GLU A 1 81 ? -7.360 -9.746 6.876 1.00 89.31 81 GLU A O 1
ATOM 675 N N . ARG A 1 82 ? -9.553 -9.350 6.523 1.00 87.31 82 ARG A N 1
ATOM 676 C CA . ARG A 1 82 ? -9.390 -8.654 5.245 1.00 87.31 82 ARG A CA 1
ATOM 677 C C . ARG A 1 82 ? -9.887 -7.222 5.341 1.00 87.31 82 ARG A C 1
ATOM 679 O O . ARG A 1 82 ? -11.025 -6.990 5.735 1.00 87.31 82 ARG A O 1
ATOM 686 N N . TYR A 1 83 ? -9.051 -6.300 4.890 1.00 84.19 83 TYR A N 1
ATOM 687 C CA . TYR A 1 83 ? -9.299 -4.868 4.876 1.00 84.19 83 TYR A CA 1
ATOM 688 C C . TYR A 1 83 ? -9.162 -4.372 3.436 1.00 84.19 83 TYR A C 1
ATOM 690 O O . TYR A 1 83 ? -8.143 -4.611 2.786 1.00 84.19 83 TYR A O 1
ATOM 698 N N . ALA A 1 84 ? -10.198 -3.729 2.903 1.00 77.06 84 ALA A N 1
ATOM 699 C CA . ALA A 1 84 ? -10.096 -3.074 1.603 1.00 77.06 84 ALA A CA 1
ATOM 700 C C . ALA A 1 84 ? -9.268 -1.790 1.750 1.00 77.06 84 ALA A C 1
ATOM 702 O O . ALA A 1 84 ? -9.466 -1.025 2.694 1.00 77.06 84 ALA A O 1
ATOM 703 N N . ILE A 1 85 ? -8.335 -1.570 0.829 1.00 75.31 85 ILE A N 1
ATOM 704 C CA . ILE A 1 85 ? -7.588 -0.320 0.708 1.00 75.31 85 ILE A CA 1
ATOM 705 C C . ILE A 1 85 ? -7.749 0.198 -0.724 1.00 75.31 85 ILE A C 1
ATOM 707 O O . ILE A 1 85 ? -7.539 -0.538 -1.691 1.00 75.31 85 ILE A O 1
ATOM 711 N N . ASP A 1 86 ? -8.131 1.462 -0.865 1.00 69.50 86 ASP A N 1
ATOM 712 C CA . ASP A 1 86 ? -8.549 2.018 -2.148 1.00 69.50 86 ASP A CA 1
ATOM 713 C C . ASP A 1 86 ? -7.366 2.680 -2.874 1.00 69.50 86 ASP A C 1
ATOM 715 O O . ASP A 1 86 ? -6.618 3.502 -2.333 1.00 69.50 86 ASP A O 1
ATOM 719 N N . GLY A 1 87 ? -7.184 2.340 -4.147 1.00 59.09 87 GLY A N 1
ATOM 720 C CA . GLY A 1 87 ? -6.399 3.153 -5.066 1.00 59.09 87 GLY A CA 1
ATOM 721 C C . GLY A 1 87 ? -7.323 4.209 -5.656 1.00 59.09 87 GLY A C 1
ATOM 722 O O . GLY A 1 87 ? -8.161 3.907 -6.496 1.00 59.09 87 GLY A O 1
ATOM 723 N N . ILE A 1 88 ? -7.199 5.464 -5.229 1.00 53.97 88 ILE A N 1
ATOM 724 C CA . ILE A 1 88 ? -7.939 6.545 -5.875 1.00 53.97 88 ILE A CA 1
ATOM 725 C C . ILE A 1 88 ? -7.153 7.042 -7.083 1.00 53.97 88 ILE A C 1
ATOM 727 O O . ILE A 1 88 ? -6.038 7.559 -6.980 1.00 53.97 88 ILE A O 1
ATOM 731 N N . PHE A 1 89 ? -7.805 7.009 -8.240 1.00 47.72 89 PHE A N 1
ATOM 732 C CA . PHE A 1 89 ? -7.380 7.779 -9.396 1.00 47.72 89 PHE A CA 1
ATOM 733 C C . PHE A 1 89 ? -7.558 9.285 -9.128 1.00 47.72 89 PHE A C 1
ATOM 735 O O . PHE A 1 89 ? -8.625 9.858 -9.346 1.00 47.72 89 PHE A O 1
ATOM 742 N N . ILE A 1 90 ? -6.509 9.955 -8.637 1.00 49.28 90 ILE A N 1
ATOM 743 C CA . ILE A 1 90 ? -6.490 11.422 -8.561 1.00 49.28 90 ILE A CA 1
ATOM 744 C C . ILE A 1 90 ? -6.142 11.957 -9.954 1.00 49.28 90 ILE A C 1
ATOM 746 O O . ILE A 1 90 ? -4.970 12.080 -10.312 1.00 49.28 90 ILE A O 1
ATOM 750 N N . LEU A 1 91 ? -7.167 12.288 -10.744 1.00 42.19 91 LEU A N 1
ATOM 751 C CA . LEU A 1 91 ? -7.012 13.126 -11.932 1.00 42.19 91 LEU A CA 1
ATOM 752 C C . LEU A 1 91 ? -6.417 14.473 -11.514 1.00 42.19 91 LEU A C 1
ATOM 754 O O . LEU A 1 91 ? -7.112 15.325 -10.958 1.00 42.19 91 LEU A O 1
ATOM 758 N N . TYR A 1 92 ? -5.147 14.712 -11.836 1.00 41.78 92 TYR A N 1
ATOM 759 C CA . TYR A 1 92 ? -4.700 16.084 -12.033 1.00 41.78 92 TYR A CA 1
ATOM 760 C C . TYR A 1 92 ? -5.413 16.605 -13.284 1.00 41.78 92 TYR A C 1
ATOM 762 O O . TYR A 1 92 ? -4.991 16.326 -14.405 1.00 41.78 92 TYR A O 1
ATOM 770 N N . PHE A 1 93 ? -6.487 17.379 -13.115 1.00 37.81 93 PHE A N 1
ATOM 771 C CA . PHE A 1 93 ? -6.863 18.345 -14.141 1.00 37.81 93 PHE A CA 1
ATOM 772 C C . PHE A 1 93 ? -5.728 19.370 -14.206 1.00 37.81 93 PHE A C 1
ATOM 774 O O . PHE A 1 93 ? -5.701 20.341 -13.450 1.00 37.81 93 PHE A O 1
ATOM 781 N N . THR A 1 94 ? -4.744 19.151 -15.076 1.00 39.41 94 THR A N 1
ATOM 782 C CA . THR A 1 94 ? -3.878 20.241 -15.509 1.00 39.41 94 THR A CA 1
ATOM 783 C C . THR A 1 94 ? -4.769 21.208 -16.274 1.00 39.41 94 THR A C 1
ATOM 785 O O . THR A 1 94 ? -5.210 20.929 -17.385 1.00 39.41 94 THR A O 1
ATOM 788 N N . HIS A 1 95 ? -5.085 22.347 -15.659 1.00 41.31 95 HIS A N 1
ATOM 789 C CA . HIS A 1 95 ? -5.720 23.461 -16.349 1.00 41.31 95 HIS A CA 1
ATOM 790 C C . HIS A 1 95 ? -4.751 23.923 -17.447 1.00 41.31 95 HIS A C 1
ATOM 792 O O . HIS A 1 95 ? -3.823 24.686 -17.190 1.00 41.31 95 HIS A O 1
ATOM 798 N N . HIS A 1 96 ? -4.895 23.395 -18.663 1.00 46.12 96 HIS A N 1
ATOM 799 C CA . HIS A 1 96 ? -4.262 23.975 -19.840 1.00 46.12 96 HIS A CA 1
ATOM 800 C C . HIS A 1 96 ? -4.993 25.285 -20.124 1.00 46.12 96 HIS A C 1
ATOM 802 O O . HIS A 1 96 ? -5.998 25.308 -20.828 1.00 46.12 96 HIS A O 1
ATOM 808 N N . SER A 1 97 ? -4.513 26.375 -19.526 1.00 45.41 97 SER A N 1
ATOM 809 C CA . SER A 1 97 ? -4.788 27.701 -20.068 1.00 45.41 97 SER A CA 1
ATOM 810 C C . SER A 1 97 ? -3.982 27.828 -21.356 1.00 45.41 97 SER A C 1
ATOM 812 O O . SER A 1 97 ? -2.762 27.980 -21.311 1.00 45.41 97 SER A O 1
ATOM 814 N N . THR A 1 98 ? -4.673 27.658 -22.481 1.00 57.41 98 THR A N 1
ATOM 815 C CA . THR A 1 98 ? -4.236 28.112 -23.808 1.00 57.41 98 THR A CA 1
ATOM 816 C C . THR A 1 98 ? -4.103 29.624 -23.849 1.00 57.41 98 THR A C 1
ATOM 818 O O .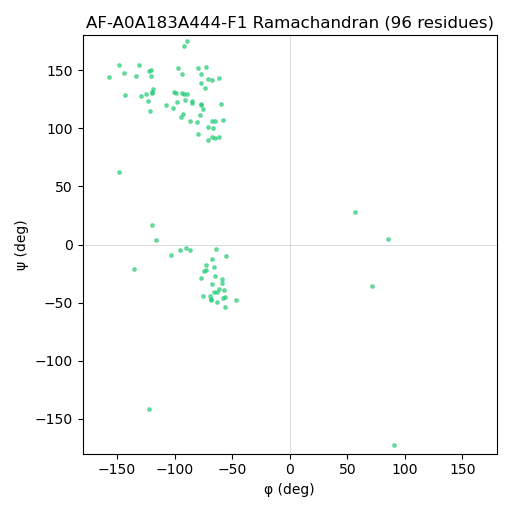 THR A 1 98 ? -4.971 30.279 -23.224 1.00 57.41 98 THR A O 1
#